Protein AF-A0A5D3DL15-F1 (afdb_monomer_lite)

Radius of gyration: 19.65 Å; chains: 1; bounding box: 32×24×58 Å

Foldseek 3Di:
DDDDDDPPPPPPVVVVVVVVVVVVVVVVVVQVVCCDPVNVQWHADPVVRGIDGHPVVPDD

Structure (mmCIF, N/CA/C/O backbone):
dat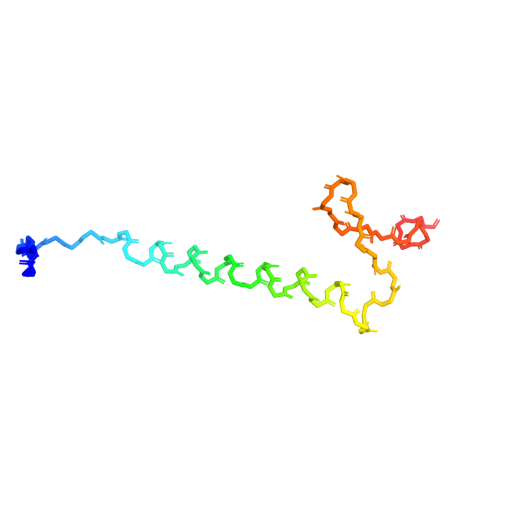a_AF-A0A5D3DL15-F1
#
_entry.id   AF-A0A5D3DL15-F1
#
loop_
_atom_site.group_PDB
_atom_site.id
_atom_site.type_symbol
_atom_site.label_atom_id
_atom_site.label_alt_id
_atom_site.label_comp_id
_atom_site.label_asym_id
_atom_site.label_entity_id
_atom_site.label_seq_id
_atom_site.pdbx_PDB_ins_code
_atom_site.Cartn_x
_atom_site.Cartn_y
_atom_site.Cartn_z
_atom_site.occupancy
_atom_site.B_iso_or_equiv
_atom_site.auth_seq_id
_atom_site.auth_comp_id
_atom_site.auth_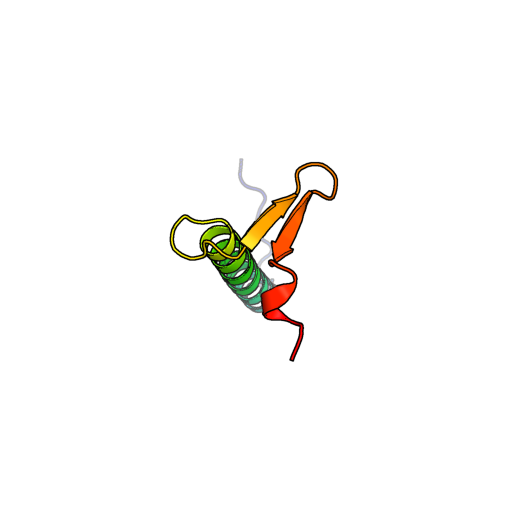asym_id
_atom_site.auth_atom_id
_atom_site.pdbx_PDB_model_num
ATOM 1 N N . MET A 1 1 ? -1.244 12.729 34.029 1.00 47.84 1 MET A N 1
ATOM 2 C CA . MET A 1 1 ? -2.422 12.541 34.904 1.00 47.84 1 MET A CA 1
ATOM 3 C C . MET A 1 1 ? -3.587 12.173 33.999 1.00 47.84 1 MET A C 1
ATOM 5 O O . MET A 1 1 ? -3.747 12.828 32.978 1.00 47.84 1 MET A O 1
ATOM 9 N N . MET A 1 2 ? -4.256 11.048 34.257 1.00 52.06 2 MET A N 1
ATOM 10 C CA . MET A 1 2 ? 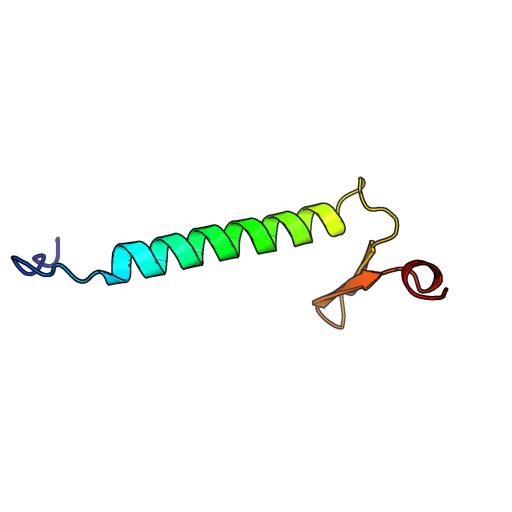-5.213 10.445 33.323 1.00 52.06 2 MET A CA 1
ATOM 11 C C . MET A 1 2 ? -6.509 11.257 33.261 1.00 52.06 2 MET A C 1
ATOM 13 O O . MET A 1 2 ? -7.103 11.526 34.298 1.00 52.06 2 MET A O 1
ATOM 17 N N . ALA A 1 3 ? -6.926 11.626 32.047 1.00 56.03 3 ALA A N 1
ATOM 18 C CA . ALA A 1 3 ? -8.256 12.161 31.790 1.00 56.03 3 ALA A CA 1
ATOM 19 C C . ALA A 1 3 ? -9.282 11.073 32.128 1.00 56.03 3 ALA A C 1
ATOM 21 O O . ALA A 1 3 ? -9.212 9.966 31.586 1.00 56.03 3 ALA A O 1
ATOM 22 N N . GLU A 1 4 ? -10.171 11.365 33.075 1.00 58.09 4 GLU A N 1
ATOM 23 C CA . GLU A 1 4 ? -11.219 10.452 33.525 1.00 58.09 4 GLU A CA 1
ATOM 24 C C . GLU A 1 4 ? -11.995 9.893 32.326 1.00 58.09 4 GLU A C 1
ATOM 26 O O . GLU A 1 4 ? -12.484 10.630 31.466 1.00 58.09 4 GLU A O 1
ATOM 31 N N . LYS A 1 5 ? -12.081 8.561 32.239 1.00 63.00 5 LYS A N 1
ATOM 32 C CA . LYS A 1 5 ? -12.911 7.899 31.232 1.00 63.00 5 LYS A CA 1
ATOM 33 C C . LYS A 1 5 ? -14.372 8.043 31.648 1.00 63.00 5 LYS A C 1
ATOM 35 O O . LYS A 1 5 ? -14.724 7.663 32.760 1.00 63.00 5 LYS A O 1
ATOM 40 N N . LEU A 1 6 ? -15.204 8.548 30.737 1.00 59.66 6 LEU A N 1
ATOM 41 C CA . LEU A 1 6 ? -16.647 8.673 30.944 1.00 59.66 6 LEU A CA 1
ATOM 42 C C . LEU A 1 6 ? -17.255 7.296 31.273 1.00 59.66 6 LEU A C 1
ATOM 44 O O . LEU A 1 6 ? -17.059 6.353 30.491 1.00 59.66 6 LEU A O 1
ATOM 48 N N . PRO A 1 7 ? -17.974 7.164 32.402 1.00 57.59 7 PRO A N 1
ATOM 49 C CA . PRO A 1 7 ? -18.613 5.913 32.766 1.00 57.59 7 PRO A CA 1
ATOM 50 C C . PRO A 1 7 ? -19.693 5.620 31.721 1.00 57.59 7 PRO A C 1
ATOM 52 O O . PRO A 1 7 ? -20.474 6.494 31.361 1.00 57.59 7 PRO A O 1
ATOM 55 N N . GLU A 1 8 ? -19.681 4.400 31.186 1.00 59.75 8 GLU A N 1
ATOM 56 C CA . GLU A 1 8 ? -20.671 3.889 30.220 1.00 59.75 8 GLU A CA 1
ATOM 57 C C . GLU A 1 8 ? -20.620 4.441 28.787 1.00 59.75 8 GLU A C 1
ATOM 59 O O . GLU A 1 8 ? -21.563 4.268 28.012 1.00 59.75 8 GLU A O 1
ATOM 64 N N . CYS A 1 9 ? -19.487 4.992 28.349 1.00 60.12 9 CYS A N 1
ATOM 65 C CA . CYS A 1 9 ? -19.261 5.249 26.927 1.00 60.12 9 CYS A CA 1
ATOM 66 C C . CYS A 1 9 ? -19.054 3.919 26.157 1.00 60.12 9 CYS A C 1
ATOM 68 O O . CYS A 1 9 ? -17.946 3.583 25.740 1.00 60.12 9 CYS A O 1
ATOM 70 N N . GLN A 1 10 ? -20.125 3.137 25.958 1.00 60.91 10 GLN A N 1
ATOM 71 C CA . GLN A 1 10 ? -20.182 1.985 25.045 1.00 60.91 10 GLN A CA 1
ATOM 72 C C . GLN A 1 10 ? -20.244 2.456 23.586 1.00 60.91 10 GLN A C 1
ATOM 74 O O . GLN A 1 10 ? -21.092 2.037 22.789 1.00 60.91 10 GLN A O 1
ATOM 79 N N . VAL A 1 11 ? -19.356 3.368 23.204 1.00 58.75 11 VAL A N 1
ATOM 80 C CA . VAL A 1 11 ? -19.236 3.757 21.808 1.00 58.75 11 VAL A CA 1
ATOM 81 C C . VAL A 1 11 ? -18.673 2.544 21.073 1.00 58.75 11 VAL A C 1
ATOM 83 O O . VAL A 1 11 ? -17.472 2.290 21.061 1.00 58.75 11 VAL A O 1
ATOM 86 N N . ARG A 1 12 ? -19.574 1.815 20.402 1.00 57.62 12 ARG A N 1
ATOM 87 C CA . ARG A 1 12 ? -19.319 0.763 19.396 1.00 57.62 12 ARG A CA 1
ATOM 88 C C . ARG A 1 12 ? -18.450 1.245 18.217 1.00 57.62 12 ARG A C 1
ATOM 90 O O . ARG A 1 12 ? -18.348 0.567 17.203 1.00 57.62 12 ARG A O 1
ATOM 97 N N . ALA A 1 13 ? -17.824 2.418 18.321 1.00 56.19 13 ALA A N 1
ATOM 98 C CA . ALA A 1 13 ? -16.798 2.865 17.400 1.00 56.19 13 ALA A CA 1
ATOM 99 C C . ALA A 1 13 ? -15.502 2.078 17.584 1.00 56.19 13 ALA A C 1
ATOM 101 O O . ALA A 1 13 ? -14.775 1.960 16.612 1.00 56.19 13 ALA A O 1
ATOM 102 N N . THR A 1 14 ? -15.210 1.497 18.755 1.00 66.19 14 THR A N 1
ATOM 103 C CA . THR A 1 14 ? -13.998 0.676 18.940 1.00 66.19 14 THR A CA 1
ATOM 104 C C . THR A 1 14 ? -13.939 -0.489 17.958 1.00 66.19 14 THR A C 1
ATOM 106 O O . THR A 1 14 ? -12.934 -0.639 17.278 1.00 66.19 14 THR A O 1
ATOM 109 N N . THR A 1 15 ? -15.029 -1.237 17.762 1.00 72.50 15 THR A N 1
ATOM 110 C CA . THR A 1 15 ? -15.049 -2.348 16.793 1.00 72.50 15 THR A CA 1
ATOM 111 C C . THR A 1 15 ? -14.930 -1.867 15.346 1.00 72.50 15 THR A C 1
ATOM 113 O O . THR A 1 15 ? -14.201 -2.467 14.560 1.00 72.50 15 THR A O 1
ATOM 116 N N . VAL A 1 16 ? -15.592 -0.766 14.978 1.00 82.69 16 VAL A N 1
ATOM 117 C CA . VAL A 1 16 ? -15.486 -0.178 13.630 1.00 82.69 16 VAL A CA 1
ATOM 118 C C . VAL A 1 16 ? -14.079 0.375 13.373 1.00 82.69 16 VAL A C 1
ATOM 120 O O . VAL A 1 16 ? -13.527 0.159 12.294 1.00 82.69 16 VAL A O 1
ATOM 123 N N . ILE A 1 17 ? -13.477 1.048 14.354 1.00 86.94 17 ILE A N 1
ATOM 124 C CA . ILE A 1 17 ? -12.105 1.565 14.303 1.00 86.94 17 ILE A CA 1
ATOM 125 C C . ILE A 1 17 ? -11.114 0.401 14.206 1.00 86.94 17 ILE A C 1
ATOM 127 O O . ILE A 1 17 ? -10.259 0.417 13.326 1.00 86.94 17 ILE A O 1
ATOM 131 N N . ASP A 1 18 ? -11.272 -0.648 15.012 1.00 87.50 18 ASP A N 1
ATOM 132 C CA . ASP A 1 18 ? -10.420 -1.840 14.972 1.00 87.50 18 ASP A CA 1
ATOM 133 C C . ASP A 1 18 ? -10.506 -2.557 13.622 1.00 87.50 18 ASP A C 1
ATOM 135 O O . ASP A 1 18 ? -9.486 -2.947 13.050 1.00 87.50 18 ASP A O 1
ATOM 139 N N . CYS A 1 19 ? -11.713 -2.704 13.069 1.00 88.81 19 CYS A N 1
ATOM 140 C CA . CYS A 1 19 ? -11.916 -3.253 11.730 1.00 88.81 19 CYS A CA 1
ATOM 141 C C . CYS A 1 19 ? -11.238 -2.392 10.654 1.00 88.81 19 CYS A C 1
ATOM 143 O O . CYS A 1 19 ? -10.593 -2.934 9.751 1.00 88.81 19 CYS A O 1
ATOM 145 N N . ARG A 1 20 ? -11.321 -1.058 10.761 1.00 92.12 20 ARG A N 1
ATOM 146 C CA . ARG A 1 20 ? -10.635 -0.130 9.849 1.00 92.12 20 ARG A CA 1
ATOM 147 C C . ARG A 1 20 ? -9.116 -0.225 9.974 1.00 92.12 20 ARG A C 1
ATOM 149 O O . ARG A 1 20 ? -8.449 -0.315 8.951 1.00 92.12 20 ARG A O 1
ATOM 156 N N . ILE A 1 21 ? -8.571 -0.303 11.188 1.00 92.06 21 ILE A N 1
ATOM 157 C CA . ILE A 1 21 ? -7.132 -0.494 11.429 1.00 92.06 21 ILE A CA 1
ATOM 158 C C . ILE A 1 21 ? -6.659 -1.829 10.845 1.00 92.06 21 ILE A C 1
ATOM 160 O O . ILE A 1 21 ? -5.623 -1.879 10.184 1.00 92.06 21 ILE A O 1
ATOM 164 N N . LYS A 1 22 ? -7.411 -2.917 11.053 1.00 94.31 22 LYS A N 1
ATOM 165 C CA . LYS A 1 22 ? -7.095 -4.234 10.474 1.00 94.31 22 LYS A CA 1
ATOM 166 C C . LYS A 1 22 ? -7.090 -4.191 8.950 1.00 94.31 22 LYS A C 1
ATOM 168 O O . LYS A 1 22 ? -6.183 -4.745 8.337 1.00 94.31 22 LYS A O 1
ATOM 173 N N . THR A 1 23 ? -8.079 -3.528 8.356 1.00 96.06 23 THR A N 1
ATOM 174 C CA . THR A 1 23 ? -8.160 -3.347 6.901 1.00 96.06 23 THR A CA 1
ATOM 175 C C . THR A 1 23 ? -6.960 -2.555 6.397 1.00 96.06 23 THR A C 1
ATOM 177 O O . THR A 1 23 ? -6.264 -3.018 5.504 1.00 96.06 23 THR A O 1
ATOM 180 N N . LEU A 1 24 ? -6.645 -1.432 7.046 1.00 96.12 24 LEU A N 1
ATOM 181 C CA . LEU A 1 24 ? -5.515 -0.580 6.687 1.00 96.12 24 LEU A CA 1
ATOM 182 C C . LEU A 1 24 ? -4.185 -1.343 6.731 1.00 96.12 24 LEU A C 1
ATOM 184 O O . LEU A 1 24 ? -3.421 -1.294 5.773 1.00 96.12 24 LEU A O 1
ATOM 188 N N . LYS A 1 25 ? -3.934 -2.104 7.804 1.00 96.38 25 LYS A N 1
ATOM 189 C CA . LYS A 1 25 ? -2.729 -2.938 7.932 1.00 96.38 25 LYS A CA 1
ATOM 190 C C . LYS A 1 25 ? -2.611 -3.962 6.805 1.00 96.38 25 LYS A C 1
ATOM 192 O O . LYS A 1 25 ? -1.529 -4.108 6.250 1.00 96.38 25 LYS A O 1
ATOM 197 N N . ARG A 1 26 ? -3.711 -4.639 6.452 1.00 96.50 26 ARG A N 1
ATOM 198 C CA . ARG A 1 26 ? -3.731 -5.616 5.351 1.00 96.50 26 ARG A CA 1
ATOM 199 C C . ARG A 1 26 ? -3.429 -4.960 4.007 1.00 96.50 26 ARG A C 1
ATOM 201 O O . ARG A 1 26 ? -2.613 -5.484 3.262 1.00 96.50 26 ARG A O 1
ATOM 208 N N . THR A 1 27 ? -4.040 -3.811 3.719 1.00 94.50 27 THR A N 1
ATOM 209 C CA . THR A 1 27 ? -3.789 -3.080 2.470 1.00 94.50 27 THR A CA 1
ATOM 210 C C . THR A 1 27 ? -2.338 -2.614 2.379 1.00 94.50 27 THR A C 1
ATOM 212 O O . THR A 1 27 ? -1.701 -2.821 1.353 1.00 94.50 27 THR A O 1
ATOM 215 N N . PHE A 1 28 ? -1.783 -2.046 3.455 1.00 91.94 28 PHE A N 1
ATOM 216 C CA . PHE A 1 28 ? -0.374 -1.641 3.478 1.00 91.94 28 PHE A CA 1
ATOM 217 C C . PHE A 1 28 ? 0.581 -2.821 3.316 1.00 91.94 28 PHE A C 1
ATOM 219 O O . PHE A 1 28 ? 1.567 -2.704 2.595 1.00 91.94 28 PHE A O 1
ATOM 226 N N . GLN A 1 29 ? 0.286 -3.952 3.958 1.00 93.38 29 GLN A N 1
ATOM 227 C CA . GLN A 1 29 ? 1.082 -5.162 3.798 1.00 93.38 29 GLN A CA 1
ATOM 228 C C . GLN A 1 29 ? 1.065 -5.650 2.344 1.00 93.38 29 GLN A C 1
ATOM 230 O O . GLN A 1 29 ? 2.127 -5.917 1.798 1.00 93.38 29 GLN A O 1
ATOM 235 N N . ALA A 1 30 ? -0.103 -5.686 1.695 1.00 90.94 30 ALA A N 1
ATOM 236 C CA . ALA A 1 30 ? -0.204 -6.076 0.290 1.00 90.94 30 ALA A CA 1
ATOM 237 C C . ALA A 1 30 ? 0.614 -5.149 -0.628 1.00 90.94 30 ALA A C 1
ATOM 239 O O . ALA A 1 30 ? 1.327 -5.625 -1.502 1.00 90.94 30 ALA A O 1
ATOM 240 N N . ILE A 1 31 ? 0.580 -3.831 -0.395 1.00 89.94 31 ILE A N 1
ATOM 241 C CA . ILE A 1 31 ? 1.392 -2.859 -1.149 1.00 89.94 31 ILE A CA 1
ATOM 242 C C . ILE A 1 31 ? 2.894 -3.109 -0.937 1.00 89.94 31 ILE A C 1
ATOM 244 O O . ILE A 1 31 ? 3.663 -3.080 -1.895 1.00 89.94 31 ILE A O 1
ATOM 248 N N . ALA A 1 32 ? 3.315 -3.372 0.303 1.00 89.00 32 ALA A N 1
ATOM 249 C CA . ALA A 1 32 ? 4.710 -3.677 0.617 1.00 89.00 32 ALA A CA 1
ATOM 250 C C . ALA A 1 32 ? 5.176 -4.996 -0.024 1.00 89.00 32 ALA A C 1
ATOM 252 O O . ALA A 1 32 ? 6.310 -5.079 -0.488 1.00 89.00 32 ALA A O 1
ATOM 253 N N . GLU A 1 33 ? 4.306 -6.007 -0.081 1.00 91.31 33 GLU A N 1
ATOM 254 C CA . GLU A 1 33 ? 4.566 -7.269 -0.779 1.00 91.31 33 GLU A CA 1
ATOM 255 C C . GLU A 1 33 ? 4.693 -7.050 -2.293 1.00 91.31 33 GLU A C 1
ATOM 257 O O . GLU A 1 33 ? 5.647 -7.545 -2.892 1.00 91.31 33 GLU A O 1
ATOM 262 N N . MET A 1 34 ? 3.807 -6.243 -2.890 1.00 90.19 34 MET A N 1
ATOM 263 C CA . MET A 1 34 ? 3.866 -5.873 -4.310 1.00 90.19 34 MET A CA 1
ATOM 264 C C . MET A 1 34 ? 5.152 -5.120 -4.666 1.00 90.19 34 MET A C 1
ATOM 266 O O . MET A 1 34 ? 5.725 -5.380 -5.711 1.00 90.19 34 MET A O 1
ATOM 270 N N . GLY A 1 35 ? 5.639 -4.221 -3.809 1.00 85.44 35 GLY A N 1
ATOM 271 C CA . GLY A 1 35 ? 6.933 -3.553 -4.010 1.00 85.44 35 GLY A CA 1
ATOM 272 C C . GLY A 1 35 ? 8.153 -4.408 -3.636 1.00 85.44 35 GLY A C 1
ATOM 273 O O . GLY A 1 35 ? 9.289 -3.953 -3.763 1.00 85.44 35 GLY A O 1
ATOM 274 N N . GLY A 1 36 ? 7.935 -5.616 -3.113 1.00 86.56 36 GLY A N 1
ATOM 275 C CA . GLY A 1 36 ? 8.983 -6.505 -2.638 1.00 86.56 36 GLY A CA 1
ATOM 276 C C . GLY A 1 36 ? 9.613 -7.352 -3.749 1.00 86.56 36 GLY A C 1
ATOM 277 O O . GLY A 1 36 ? 9.055 -7.507 -4.835 1.00 86.56 36 GLY A O 1
ATOM 278 N N . PRO A 1 37 ? 10.753 -8.007 -3.466 1.00 82.38 37 PRO A N 1
ATOM 279 C CA . PRO A 1 37 ? 11.482 -8.815 -4.450 1.00 82.38 37 PRO A CA 1
ATOM 280 C C . PRO A 1 37 ? 10.689 -10.028 -4.967 1.00 82.38 37 PRO A C 1
ATOM 282 O O . PRO A 1 37 ? 11.045 -10.601 -5.992 1.00 82.38 37 PRO A O 1
ATOM 285 N N . ALA A 1 38 ? 9.618 -10.426 -4.271 1.00 82.38 38 ALA A N 1
ATOM 286 C CA . ALA A 1 38 ? 8.730 -11.510 -4.687 1.00 82.38 38 ALA A CA 1
ATOM 287 C C . ALA A 1 38 ? 7.775 -11.114 -5.833 1.00 82.38 38 ALA A C 1
ATOM 289 O O . ALA A 1 38 ? 7.253 -11.990 -6.520 1.00 82.38 38 ALA A O 1
ATOM 290 N N . CYS A 1 39 ? 7.558 -9.816 -6.058 1.00 81.88 39 CYS A N 1
ATOM 291 C CA . CYS A 1 39 ? 6.602 -9.274 -7.019 1.00 81.88 39 CYS A CA 1
ATOM 292 C C . CYS A 1 39 ? 7.317 -8.443 -8.097 1.00 81.88 39 CYS A C 1
ATOM 294 O O . CYS A 1 39 ? 6.983 -7.290 -8.330 1.00 81.88 39 CYS A O 1
ATOM 296 N N . SER A 1 40 ? 8.285 -9.048 -8.795 1.00 77.25 40 SER A N 1
ATOM 297 C CA . SER A 1 40 ? 9.207 -8.358 -9.720 1.00 77.25 40 SER A CA 1
ATOM 298 C C . SER A 1 40 ? 8.557 -7.576 -10.867 1.00 77.25 40 SER A C 1
ATOM 300 O O . SER A 1 40 ? 9.220 -6.738 -11.462 1.00 77.25 40 SER A O 1
ATOM 302 N N . ARG A 1 41 ? 7.289 -7.860 -11.193 1.00 83.31 41 ARG A N 1
ATOM 303 C CA . ARG A 1 41 ? 6.515 -7.164 -12.240 1.00 83.31 41 ARG A CA 1
ATOM 304 C C . ARG A 1 41 ? 5.844 -5.878 -11.755 1.00 83.31 41 ARG A C 1
ATOM 306 O O . ARG A 1 41 ? 5.144 -5.217 -12.523 1.00 83.31 41 ARG A O 1
ATOM 313 N N . PHE A 1 42 ? 6.003 -5.558 -10.475 1.00 87.75 42 PHE A N 1
ATOM 314 C CA . PHE A 1 42 ? 5.545 -4.324 -9.868 1.00 87.75 42 PHE A CA 1
ATOM 315 C C . PHE A 1 42 ? 6.758 -3.484 -9.466 1.00 87.75 42 PHE A C 1
ATOM 317 O O . PHE A 1 42 ? 7.738 -3.986 -8.920 1.00 87.75 42 PHE A O 1
ATOM 324 N N . GLY A 1 43 ? 6.686 -2.189 -9.750 1.00 88.12 43 GLY A N 1
ATOM 325 C CA . GLY A 1 43 ? 7.710 -1.206 -9.420 1.00 88.12 43 GLY A CA 1
ATOM 326 C C . GLY A 1 43 ? 7.138 -0.079 -8.571 1.00 88.12 43 GLY A C 1
ATOM 327 O O . GLY A 1 43 ? 5.933 0.172 -8.569 1.00 88.12 43 GLY A O 1
ATOM 328 N N . TRP A 1 44 ? 8.007 0.623 -7.851 1.00 89.19 44 TRP A N 1
ATOM 329 C CA . TRP A 1 44 ? 7.644 1.856 -7.158 1.00 89.19 44 TRP A CA 1
ATOM 330 C C . TRP A 1 44 ? 7.893 3.064 -8.068 1.00 89.19 44 TRP A C 1
ATOM 332 O O . TRP A 1 44 ? 8.998 3.229 -8.583 1.00 89.19 44 TRP A O 1
ATOM 342 N N . ASN A 1 45 ? 6.876 3.908 -8.261 1.00 89.69 45 ASN A N 1
ATOM 343 C CA . ASN A 1 45 ? 7.017 5.204 -8.916 1.00 89.69 45 ASN A CA 1
ATOM 344 C C . ASN A 1 45 ? 7.213 6.291 -7.850 1.00 89.69 45 ASN A C 1
ATOM 346 O O . ASN A 1 45 ? 6.305 6.594 -7.075 1.00 89.69 45 ASN A O 1
ATOM 350 N N . ASP A 1 46 ? 8.402 6.892 -7.829 1.00 90.06 46 ASP A N 1
ATOM 351 C CA . ASP A 1 46 ? 8.763 7.926 -6.861 1.00 90.06 46 ASP A CA 1
ATOM 352 C C . ASP A 1 46 ? 8.113 9.290 -7.104 1.00 90.06 46 ASP A C 1
ATOM 354 O O . ASP A 1 46 ? 8.005 10.068 -6.154 1.00 90.06 46 ASP A O 1
ATOM 358 N N . GLU A 1 47 ? 7.693 9.590 -8.328 1.00 93.19 47 GLU A N 1
ATOM 359 C CA . GLU A 1 47 ? 7.043 10.852 -8.687 1.00 93.19 47 GLU A CA 1
ATOM 360 C C . GLU A 1 47 ? 5.565 10.814 -8.290 1.00 93.19 47 GLU A C 1
ATOM 362 O O . GLU A 1 47 ? 5.106 11.627 -7.490 1.00 93.19 47 GLU A O 1
ATOM 367 N N . GLU A 1 48 ? 4.861 9.774 -8.736 1.00 91.81 48 GLU A N 1
ATOM 368 C CA . GLU A 1 48 ? 3.429 9.576 -8.481 1.00 91.81 48 GLU A CA 1
ATOM 369 C C . GLU A 1 48 ? 3.140 8.932 -7.114 1.00 91.81 48 GLU A C 1
ATOM 371 O O . GLU A 1 48 ? 1.985 8.807 -6.704 1.00 91.81 48 GLU A O 1
ATOM 376 N N . LYS A 1 49 ? 4.190 8.508 -6.395 1.00 88.31 49 LYS A N 1
ATOM 377 C CA . LYS A 1 49 ? 4.118 7.835 -5.087 1.00 88.31 49 LYS A CA 1
ATOM 378 C C . LYS A 1 49 ? 3.171 6.630 -5.088 1.00 88.31 49 LYS A C 1
ATOM 380 O O . LYS A 1 49 ? 2.390 6.438 -4.152 1.00 88.31 49 LYS A O 1
ATOM 385 N N . CYS A 1 50 ? 3.244 5.806 -6.133 1.00 89.81 50 CYS A N 1
ATOM 386 C CA . CYS A 1 50 ? 2.360 4.660 -6.325 1.00 89.81 50 CYS A CA 1
ATOM 387 C C . CYS A 1 50 ? 3.103 3.404 -6.802 1.00 89.81 50 CYS A C 1
ATOM 389 O O . CYS A 1 50 ? 4.225 3.466 -7.303 1.00 89.81 50 CYS A O 1
ATOM 391 N N . ILE A 1 51 ? 2.456 2.247 -6.639 1.00 90.44 51 ILE A N 1
ATOM 392 C CA . ILE A 1 51 ? 2.907 0.999 -7.258 1.00 90.44 51 ILE A CA 1
ATOM 393 C C . ILE A 1 51 ? 2.434 0.989 -8.712 1.00 90.44 51 ILE A C 1
ATOM 395 O O . ILE A 1 51 ? 1.243 1.142 -8.980 1.00 90.44 51 ILE A O 1
ATOM 399 N N . VAL A 1 52 ? 3.364 0.774 -9.634 1.00 90.06 52 VAL A N 1
ATOM 400 C CA . VAL A 1 52 ? 3.104 0.583 -11.062 1.00 90.06 52 VAL A CA 1
ATOM 401 C C . VAL A 1 52 ? 3.313 -0.881 -11.421 1.00 90.06 52 VAL A C 1
ATOM 403 O O . VAL A 1 52 ? 4.138 -1.553 -10.808 1.00 90.06 52 VAL A O 1
ATOM 406 N N . ALA A 1 53 ? 2.575 -1.386 -12.404 1.00 87.19 53 ALA A N 1
ATOM 407 C CA . ALA A 1 53 ? 2.824 -2.710 -12.961 1.00 87.19 53 ALA A CA 1
ATOM 408 C C . ALA A 1 53 ? 3.398 -2.587 -14.372 1.00 87.19 53 ALA A C 1
ATOM 410 O O . ALA A 1 53 ? 3.116 -1.618 -15.081 1.00 87.19 53 ALA A O 1
ATOM 411 N N . GLU A 1 54 ? 4.167 -3.587 -14.788 1.00 82.62 54 GLU A N 1
ATOM 412 C CA . GLU A 1 54 ? 4.569 -3.735 -16.182 1.00 82.62 54 GLU A CA 1
ATOM 413 C C . GLU A 1 54 ? 3.338 -3.801 -17.095 1.00 82.62 54 GLU A C 1
ATOM 415 O O . GLU A 1 54 ? 2.327 -4.428 -16.774 1.00 82.62 54 GLU A O 1
ATOM 420 N N . LYS A 1 55 ? 3.430 -3.149 -18.256 1.00 74.50 55 LYS A N 1
ATOM 421 C CA . LYS A 1 55 ? 2.323 -3.025 -19.212 1.00 74.50 55 LYS A CA 1
ATOM 422 C C . LYS A 1 55 ? 1.793 -4.392 -19.684 1.00 74.50 55 LYS A C 1
ATOM 424 O O . LYS A 1 55 ? 0.586 -4.580 -19.795 1.00 74.50 55 LYS A O 1
ATOM 429 N N . GLU A 1 56 ? 2.687 -5.371 -19.836 1.00 67.69 56 GLU A N 1
ATOM 430 C CA . GLU A 1 56 ? 2.366 -6.760 -20.205 1.00 67.69 56 GLU A CA 1
ATOM 431 C C . GLU A 1 56 ? 1.527 -7.512 -19.154 1.00 67.69 56 GLU A C 1
ATOM 433 O O . GLU A 1 56 ? 1.028 -8.599 -19.428 1.00 67.69 56 GLU A O 1
ATOM 438 N 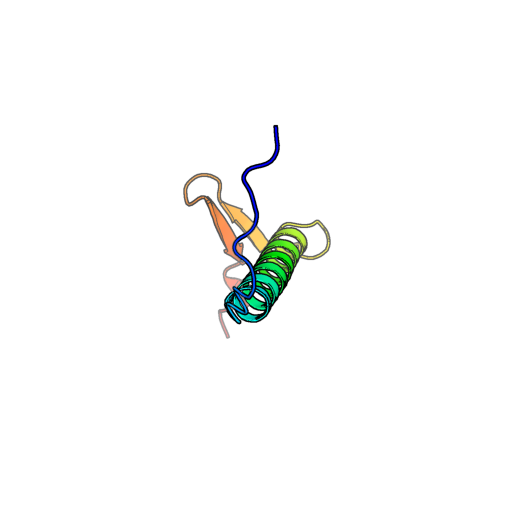N . LEU A 1 57 ? 1.359 -6.969 -17.941 1.00 64.25 57 LEU A N 1
ATOM 439 C CA . LEU A 1 57 ? 0.498 -7.571 -16.920 1.00 64.25 57 LEU A CA 1
ATOM 440 C C . LEU A 1 57 ? -1.000 -7.351 -17.207 1.00 64.25 57 LEU A C 1
ATOM 442 O O . LEU A 1 57 ? -1.830 -8.109 -16.706 1.00 64.25 57 LEU A O 1
ATOM 446 N N . PHE A 1 58 ? -1.345 -6.303 -17.964 1.00 66.19 58 PHE A N 1
ATOM 447 C CA . PHE A 1 58 ? -2.730 -5.888 -18.219 1.00 66.19 58 PHE A CA 1
ATOM 448 C C . PHE A 1 58 ? -3.137 -5.935 -19.696 1.00 66.19 58 PHE A C 1
ATOM 450 O O . PHE A 1 58 ? -4.332 -5.862 -19.988 1.00 66.19 58 PHE A O 1
ATOM 457 N N . ASP A 1 59 ? -2.176 -6.068 -20.610 1.00 66.62 59 ASP A N 1
ATOM 458 C CA . ASP A 1 59 ? -2.443 -6.293 -22.029 1.00 66.62 59 ASP A CA 1
ATOM 459 C C . ASP A 1 59 ? -2.747 -7.794 -22.254 1.00 66.62 59 ASP A C 1
ATOM 461 O O . ASP A 1 59 ? -1.938 -8.654 -21.909 1.00 66.62 59 ASP A O 1
ATOM 465 N N . ASN A 1 60 ? -3.943 -8.099 -22.779 1.00 62.97 60 ASN A N 1
ATOM 466 C CA . ASN A 1 60 ? -4.422 -9.456 -23.117 1.00 62.97 60 ASN A CA 1
ATOM 467 C C . ASN A 1 60 ? -3.901 -9.931 -24.479 1.00 62.97 60 ASN A C 1
ATOM 469 O O . ASN A 1 60 ? -3.931 -9.110 -25.427 1.00 62.97 60 ASN A O 1
#

pLDDT: mean 79.44, std 14.23, range [47.84, 96.5]

Organism: Cucumis melo var. 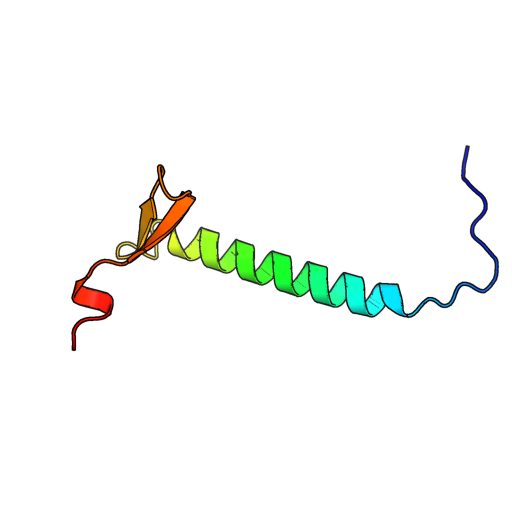makuwa (NCBI:txid1194695)

Sequence (60 aa):
MMAEKLPECQVRATTVIDCRIKTLKRTFQAIAEMGGP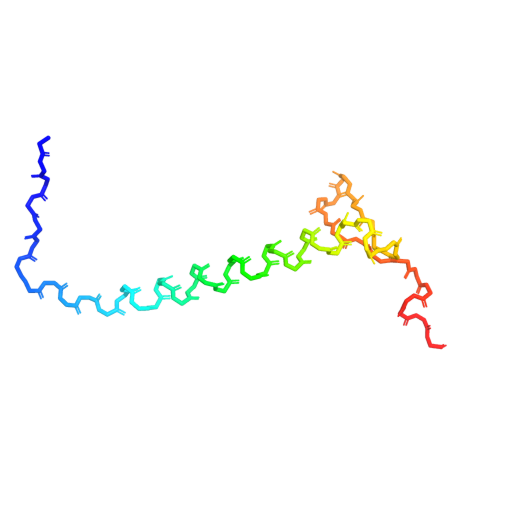ACSRFGWNDEEKCIVAEKELFDN

Secondary structure (DSSP, 8-state):
-PPPPPTT---THHHHHHHHHHHHHHHHHHHHHHTSTT-TTEEEETTTTEEEE-GGGT--